Protein AF-A0A7S4HGX5-F1 (afdb_monomer_lite)

pLDDT: mean 81.77, std 10.46, range [54.16, 95.38]

Organism: NCBI:txid1487602

Radius of gyration: 21.41 Å; chains: 1; bounding box: 49×52×41 Å

Structure (mmCIF, N/CA/C/O backbone):
data_AF-A0A7S4HGX5-F1
#
_entry.id   AF-A0A7S4HGX5-F1
#
loop_
_atom_site.group_PDB
_atom_site.id
_atom_site.type_symbol
_atom_site.label_atom_id
_atom_site.label_alt_id
_atom_site.label_comp_id
_atom_site.label_asym_id
_atom_site.label_entity_id
_atom_site.label_seq_id
_atom_site.pdbx_PDB_ins_code
_atom_site.Cartn_x
_atom_site.Cartn_y
_atom_site.Cartn_z
_atom_site.occupancy
_atom_site.B_iso_or_equiv
_atom_site.auth_seq_id
_atom_site.auth_comp_id
_atom_site.auth_asym_id
_atom_site.auth_atom_id
_atom_site.pdbx_PDB_model_num
ATOM 1 N N . TRP A 1 1 ? -2.351 32.217 -24.144 1.00 71.69 1 TRP A N 1
ATOM 2 C CA . TRP A 1 1 ? -3.758 32.506 -24.493 1.00 71.69 1 TRP A CA 1
ATOM 3 C C . TRP A 1 1 ? -4.642 31.262 -24.358 1.00 71.69 1 TRP A C 1
ATOM 5 O O . TRP A 1 1 ? -5.530 31.276 -23.519 1.00 71.69 1 TRP A O 1
ATOM 15 N N . LEU A 1 2 ? -4.342 30.147 -25.043 1.00 84.50 2 LEU A N 1
ATOM 16 C CA . LEU A 1 2 ? -5.095 28.878 -24.926 1.00 84.50 2 LEU A CA 1
ATOM 17 C C . LEU A 1 2 ? -5.196 28.311 -23.496 1.00 84.50 2 LEU A C 1
ATOM 19 O O . LEU A 1 2 ? -6.278 27.906 -23.089 1.00 84.50 2 LEU A O 1
ATOM 23 N N . PHE A 1 3 ? -4.116 28.354 -22.706 1.00 87.69 3 PHE A N 1
ATOM 24 C CA . PHE A 1 3 ? -4.141 27.929 -21.295 1.00 87.69 3 PHE A CA 1
ATOM 25 C C . PHE A 1 3 ? -5.150 28.724 -20.456 1.00 87.69 3 PHE A C 1
ATOM 27 O O . PHE A 1 3 ? -5.857 28.163 -19.629 1.00 87.69 3 PHE A O 1
ATOM 34 N N . PHE A 1 4 ? -5.255 30.030 -20.705 1.00 86.88 4 PHE A N 1
ATOM 35 C CA . PHE A 1 4 ? -6.149 30.912 -19.959 1.00 86.88 4 PHE A CA 1
ATOM 36 C C . PHE A 1 4 ? -7.617 30.660 -20.328 1.00 86.88 4 PHE A C 1
ATOM 38 O O . PHE A 1 4 ? -8.473 30.604 -19.453 1.00 86.88 4 PHE A O 1
ATOM 45 N N . VAL A 1 5 ? -7.896 30.421 -21.614 1.00 87.94 5 VAL A N 1
ATOM 46 C CA . VAL A 1 5 ? -9.233 30.047 -22.103 1.00 87.94 5 VAL A CA 1
ATOM 47 C C . VAL A 1 5 ? -9.651 28.670 -21.576 1.00 87.94 5 VAL A C 1
ATOM 49 O O . VAL A 1 5 ? -10.779 28.512 -21.115 1.00 87.94 5 VAL A O 1
ATOM 52 N N . LEU A 1 6 ? -8.745 27.687 -21.566 1.00 84.88 6 LEU A N 1
ATOM 53 C CA . LEU A 1 6 ? -8.991 26.363 -20.978 1.00 84.88 6 LEU A CA 1
ATOM 54 C C . LEU A 1 6 ? -9.243 26.446 -19.472 1.00 84.88 6 LEU A C 1
ATOM 56 O O . LEU A 1 6 ? -10.209 25.876 -18.979 1.00 84.88 6 LEU A O 1
ATOM 60 N N . PHE A 1 7 ? -8.422 27.204 -18.748 1.00 86.00 7 PHE A N 1
ATOM 61 C CA . PHE A 1 7 ? -8.603 27.413 -17.316 1.00 86.00 7 PHE A CA 1
ATOM 62 C C . PHE A 1 7 ? -9.947 28.084 -17.006 1.00 86.00 7 PHE A C 1
ATOM 64 O O . PHE A 1 7 ? -10.654 27.656 -16.098 1.00 86.00 7 PHE A O 1
ATOM 71 N N . MET A 1 8 ? -10.334 29.100 -17.783 1.00 85.25 8 MET A N 1
ATOM 72 C CA . MET A 1 8 ? -11.572 29.852 -17.575 1.00 85.25 8 MET A CA 1
ATOM 73 C C . MET A 1 8 ? -12.819 29.034 -17.936 1.00 85.25 8 MET A C 1
ATOM 75 O O . MET A 1 8 ? -13.801 29.068 -17.199 1.00 85.25 8 MET A O 1
ATOM 79 N N . THR A 1 9 ? -12.778 28.256 -19.022 1.00 83.06 9 THR A N 1
ATOM 80 C CA . THR A 1 9 ? -13.879 27.358 -19.418 1.00 83.06 9 THR A CA 1
ATOM 81 C C . THR A 1 9 ? -14.023 26.180 -18.459 1.00 83.06 9 THR A C 1
ATOM 83 O O . THR A 1 9 ? -15.141 25.883 -18.044 1.00 83.06 9 THR A O 1
ATOM 86 N N . ALA A 1 10 ? -12.918 25.577 -18.010 1.00 80.81 10 ALA A N 1
ATOM 87 C CA . ALA A 1 10 ? -12.939 24.554 -16.969 1.00 80.81 10 ALA A CA 1
ATOM 88 C C . ALA A 1 10 ? -13.538 25.108 -15.666 1.00 80.81 10 ALA A C 1
ATOM 90 O O . ALA A 1 10 ? -14.494 24.540 -15.144 1.00 80.81 10 ALA A O 1
ATOM 91 N N . ASN A 1 11 ? -13.072 26.264 -15.179 1.00 81.31 11 ASN A N 1
ATOM 92 C CA . ASN A 1 11 ? -13.647 26.881 -13.979 1.00 81.31 11 ASN A CA 1
ATOM 93 C C . ASN A 1 11 ? -15.127 27.249 -14.158 1.00 81.31 11 ASN A C 1
ATOM 95 O O . ASN A 1 11 ? -15.914 27.080 -13.233 1.00 81.31 11 ASN A O 1
ATOM 99 N N . ALA A 1 12 ? -15.548 27.723 -15.332 1.00 79.62 12 ALA A N 1
ATOM 100 C CA . ALA A 1 12 ? -16.949 28.047 -15.603 1.00 79.62 12 ALA A CA 1
ATOM 101 C C . ALA A 1 12 ? -17.860 26.803 -15.622 1.00 79.62 12 ALA A C 1
ATOM 103 O O . ALA A 1 12 ? -18.991 26.869 -15.141 1.00 79.62 12 ALA A O 1
ATOM 104 N N . VAL A 1 13 ? -17.373 25.670 -16.138 1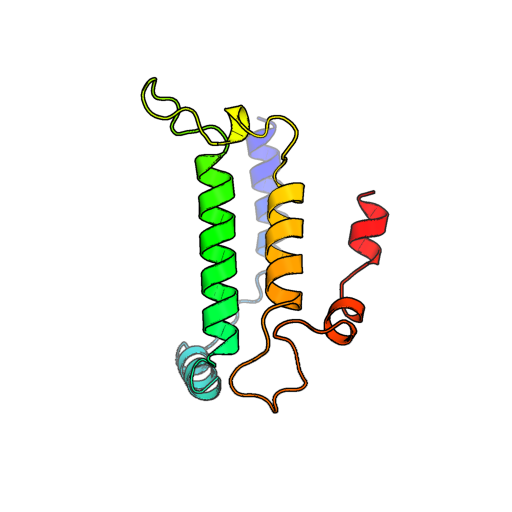.00 78.12 13 VAL A N 1
ATOM 105 C CA . VAL A 1 13 ? -18.114 24.396 -16.168 1.00 78.12 13 VAL A CA 1
ATOM 106 C C . VAL A 1 13 ? -18.151 23.748 -14.781 1.00 78.12 13 VAL A C 1
ATOM 108 O O . VAL A 1 13 ? -19.221 23.353 -14.323 1.00 78.12 13 VAL A O 1
ATOM 111 N N . PHE A 1 14 ? -17.021 23.706 -14.069 1.00 67.25 14 PHE A N 1
ATOM 112 C CA . PHE A 1 14 ? -16.937 23.106 -12.734 1.00 67.25 14 PHE A CA 1
ATOM 113 C C . PHE A 1 14 ? -17.532 23.992 -11.625 1.00 67.25 14 PHE A C 1
ATOM 115 O O . PHE A 1 14 ? -18.013 23.468 -10.622 1.00 67.25 14 PHE A O 1
ATOM 122 N N . SER A 1 15 ? -17.576 25.322 -11.786 1.00 60.88 15 SER A N 1
ATOM 123 C CA . SER A 1 15 ? -18.199 26.211 -10.788 1.00 60.88 15 SER A CA 1
ATOM 124 C C . SER A 1 15 ? -19.724 26.114 -10.756 1.00 60.88 15 SER A C 1
ATOM 126 O O . SER A 1 15 ? -20.297 26.253 -9.678 1.00 60.88 15 SER A O 1
ATOM 128 N N . LYS A 1 16 ? -20.380 25.816 -11.888 1.00 59.12 16 LYS A N 1
ATOM 129 C CA . LYS A 1 16 ? -21.846 25.674 -11.978 1.00 59.12 16 LYS A CA 1
ATOM 130 C C . LYS A 1 16 ? -22.400 24.410 -11.308 1.00 59.12 16 LYS A C 1
ATOM 132 O O . LYS A 1 16 ? -23.599 24.341 -11.070 1.00 59.12 16 LYS A O 1
ATOM 137 N N . GLY A 1 17 ? -21.545 23.434 -10.996 1.00 57.38 17 GLY A N 1
ATOM 138 C CA . GLY A 1 17 ? -21.911 22.175 -10.337 1.00 57.38 17 GLY A CA 1
ATOM 139 C C . GLY A 1 17 ? -21.583 22.113 -8.844 1.00 57.38 17 GLY A C 1
ATOM 140 O O . GLY A 1 17 ? -21.716 21.048 -8.243 1.00 57.38 17 GLY A O 1
ATOM 141 N N . ARG A 1 18 ? -21.132 23.214 -8.226 1.00 57.44 18 ARG A N 1
ATOM 142 C CA . ARG A 1 18 ? -20.909 23.249 -6.776 1.00 57.44 18 ARG A CA 1
ATOM 143 C C . ARG A 1 18 ? -22.252 23.394 -6.070 1.00 57.44 18 ARG A C 1
ATOM 145 O O . ARG A 1 18 ? -22.686 24.502 -5.782 1.00 57.44 18 ARG A O 1
ATOM 152 N N . ALA A 1 19 ? -22.903 22.266 -5.797 1.00 58.88 19 ALA A N 1
ATOM 153 C CA . ALA A 1 19 ? -23.844 22.207 -4.691 1.00 58.88 19 ALA A CA 1
ATOM 154 C C . ALA A 1 19 ? -23.067 22.646 -3.444 1.00 58.88 19 ALA A C 1
ATOM 156 O O . ALA A 1 19 ? -22.111 21.982 -3.037 1.00 58.88 19 ALA A O 1
ATOM 157 N N . GLU A 1 20 ? -23.409 23.814 -2.910 1.00 5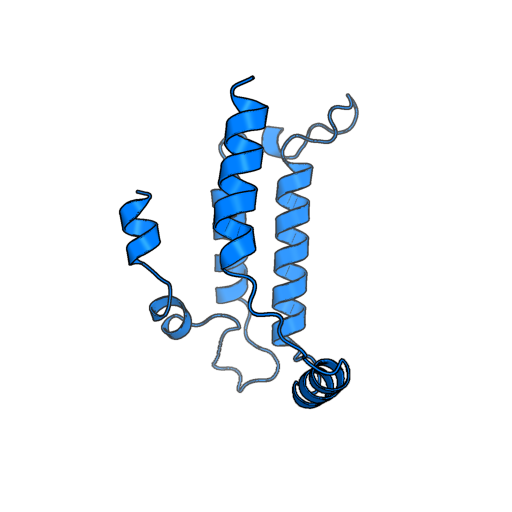9.38 20 GLU A N 1
ATOM 158 C CA . GLU A 1 20 ? -22.887 24.302 -1.643 1.00 59.38 20 GLU A CA 1
ATOM 159 C C . GLU A 1 20 ? -23.457 23.371 -0.570 1.00 59.38 20 GLU A C 1
ATOM 161 O O . GLU A 1 20 ? -24.571 23.533 -0.080 1.00 59.38 20 GLU A O 1
ATOM 166 N N . PHE A 1 21 ? -22.747 22.272 -0.323 1.00 61.47 21 PHE A N 1
ATOM 167 C CA . PHE A 1 21 ? -23.081 21.346 0.738 1.00 61.47 21 PHE A CA 1
ATOM 168 C C . PHE A 1 21 ? -22.805 22.073 2.054 1.00 61.47 21 PHE A C 1
ATOM 170 O O . PHE A 1 21 ? -21.675 22.062 2.543 1.00 61.47 21 PHE A O 1
ATOM 177 N N . ASP A 1 22 ? -23.836 22.715 2.607 1.00 69.56 22 ASP A N 1
ATOM 178 C CA . ASP A 1 22 ? -23.857 23.221 3.981 1.00 69.56 22 ASP A CA 1
ATOM 179 C C . ASP A 1 22 ? -23.890 22.021 4.939 1.00 69.56 22 ASP A C 1
ATOM 181 O O . ASP A 1 22 ? -24.911 21.633 5.509 1.00 69.56 22 ASP A O 1
ATOM 185 N N . LEU A 1 23 ? -22.765 21.308 4.983 1.00 72.94 23 LEU A N 1
ATOM 186 C CA . LEU A 1 23 ? -22.562 20.152 5.833 1.00 72.94 23 LEU A CA 1
ATOM 187 C C . LEU A 1 23 ? -21.939 20.648 7.133 1.00 72.94 23 LEU A C 1
ATOM 189 O O . LEU A 1 23 ? -20.763 21.032 7.133 1.00 72.94 23 LEU A O 1
ATOM 193 N N . PRO A 1 24 ? -22.673 20.610 8.258 1.00 79.69 24 PRO A N 1
ATOM 194 C CA . PRO A 1 24 ? -22.092 20.959 9.538 1.00 79.69 24 PRO A CA 1
ATOM 195 C C . PRO A 1 24 ? -20.889 20.054 9.811 1.00 79.69 24 PRO A C 1
ATOM 197 O O . PRO A 1 24 ? -20.964 18.829 9.670 1.00 79.69 24 PRO A O 1
ATOM 200 N N . ALA A 1 25 ? -19.772 20.658 10.228 1.00 81.19 25 ALA A N 1
ATOM 201 C CA . ALA A 1 25 ? -18.511 19.962 10.503 1.00 81.19 25 ALA A CA 1
ATOM 202 C C . ALA A 1 25 ? -18.675 18.786 11.492 1.00 81.19 25 ALA A C 1
ATOM 204 O O . ALA A 1 25 ? -17.889 17.834 11.502 1.00 81.19 25 ALA A O 1
ATOM 205 N N . ASP A 1 26 ? -19.731 18.825 12.302 1.00 86.12 26 ASP A N 1
ATOM 206 C CA . ASP A 1 26 ? -20.100 17.782 13.250 1.00 86.12 26 ASP A CA 1
ATOM 207 C C . ASP A 1 26 ? -20.505 16.461 12.587 1.00 86.12 26 ASP A C 1
ATOM 209 O O . ASP A 1 26 ? -20.282 15.405 13.182 1.00 86.12 26 ASP A O 1
ATOM 213 N N . ILE A 1 27 ? -21.003 16.473 11.344 1.00 87.25 27 ILE A N 1
ATOM 214 C CA . ILE A 1 27 ? -21.311 15.243 10.598 1.00 87.25 27 ILE A CA 1
ATOM 215 C C . ILE A 1 27 ? -20.037 14.428 10.365 1.00 87.25 27 ILE A C 1
ATOM 217 O O . ILE A 1 27 ? -20.051 13.212 10.560 1.00 87.25 27 ILE A O 1
ATOM 221 N N . PHE A 1 28 ? -18.911 15.066 10.029 1.00 84.88 28 PHE A N 1
ATOM 222 C CA . PHE A 1 28 ? -17.638 14.360 9.844 1.00 84.88 28 PHE A CA 1
ATOM 223 C C . PHE A 1 28 ? -17.152 13.729 11.146 1.00 84.88 28 PHE A C 1
ATOM 225 O O . PHE A 1 28 ? -16.732 12.574 11.150 1.00 84.88 28 PHE A O 1
ATOM 232 N N . LYS A 1 29 ? -17.277 14.443 12.273 1.00 86.38 29 LYS A N 1
ATOM 233 C CA . LYS A 1 29 ? -16.933 13.906 13.598 1.00 86.38 29 LYS A CA 1
ATOM 234 C C . LYS A 1 29 ? -17.830 12.731 13.984 1.00 86.38 29 LYS A C 1
ATOM 236 O O . LYS A 1 29 ? -17.334 11.748 14.531 1.00 86.38 29 LYS A O 1
ATOM 241 N N . GLN A 1 30 ? -19.132 12.814 13.705 1.00 87.81 30 GLN A N 1
ATOM 242 C CA . GLN A 1 30 ? -20.076 11.726 13.968 1.00 87.81 30 GLN A CA 1
ATOM 243 C C . GLN A 1 30 ? -19.776 10.498 13.105 1.00 87.81 30 GLN A C 1
ATOM 245 O O . GLN A 1 30 ? -19.691 9.394 13.635 1.00 87.81 30 GLN A O 1
ATOM 250 N N . ARG A 1 31 ? -19.542 10.681 11.799 1.00 86.00 31 ARG A N 1
ATOM 251 C CA . ARG A 1 31 ? -19.174 9.592 10.882 1.00 86.00 31 ARG A CA 1
ATOM 252 C C . ARG A 1 31 ? -17.832 8.969 11.257 1.00 86.00 31 ARG A C 1
ATOM 254 O O . ARG A 1 31 ? -17.752 7.753 11.334 1.00 86.00 31 ARG A O 1
ATOM 261 N N . TYR A 1 32 ? -16.822 9.776 11.583 1.00 84.38 32 TYR A N 1
ATOM 262 C CA . TYR A 1 32 ? -15.522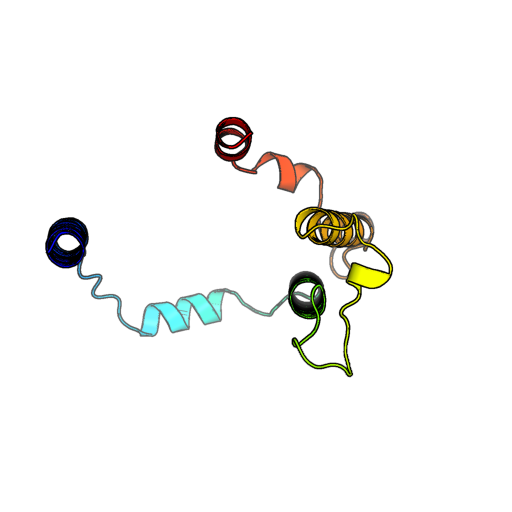 9.287 12.048 1.00 84.38 32 TYR A CA 1
ATOM 263 C C . TYR A 1 32 ? -15.644 8.455 13.331 1.00 84.38 32 TYR A C 1
ATOM 265 O O . TYR A 1 32 ? -15.065 7.380 13.426 1.00 84.38 32 TYR A O 1
ATOM 273 N N . LYS A 1 33 ? -16.457 8.896 14.302 1.00 87.00 33 LYS A N 1
ATOM 274 C CA . LYS A 1 33 ? -16.752 8.089 15.498 1.00 87.00 33 LYS A CA 1
ATOM 275 C C . LYS A 1 33 ? -17.508 6.799 15.161 1.00 87.00 33 LYS A C 1
ATOM 277 O O . LYS A 1 33 ? -17.261 5.781 15.799 1.00 87.00 33 LYS A O 1
ATOM 282 N N . ALA A 1 34 ? -18.402 6.833 14.173 1.00 88.50 34 ALA A N 1
ATOM 283 C CA . ALA A 1 34 ? -19.171 5.670 13.732 1.00 88.50 34 ALA A CA 1
ATOM 284 C C . ALA A 1 34 ? -18.327 4.612 12.996 1.00 88.50 34 ALA A C 1
ATOM 286 O O . ALA A 1 34 ? -18.719 3.449 12.991 1.00 88.50 34 ALA A O 1
ATOM 287 N N . LEU A 1 35 ? -17.175 4.979 12.415 1.00 84.00 35 LEU A N 1
ATOM 288 C CA . LEU A 1 35 ? -16.248 4.025 11.782 1.00 84.00 35 LEU A CA 1
ATOM 289 C C . LEU A 1 35 ? -15.651 3.020 12.785 1.00 84.00 35 LEU A C 1
ATOM 291 O O . LEU A 1 35 ? -15.261 1.924 12.391 1.00 84.00 35 LEU A O 1
ATOM 295 N N . GLY A 1 36 ? -15.605 3.361 14.076 1.00 84.62 36 GLY A N 1
ATOM 296 C CA . GLY A 1 36 ? -15.090 2.470 15.113 1.00 84.62 36 GLY A CA 1
ATOM 297 C C . GLY A 1 36 ? -13.561 2.363 15.122 1.00 84.62 36 GLY A C 1
ATOM 298 O O . GLY A 1 36 ? -12.847 3.286 14.734 1.00 84.62 36 GLY A O 1
ATOM 299 N N . LYS A 1 37 ? -13.043 1.252 15.657 1.00 84.88 37 LYS A N 1
ATOM 300 C CA . LYS A 1 37 ? -11.597 1.007 15.769 1.00 84.88 37 LYS A CA 1
ATOM 301 C C . LYS A 1 37 ? -11.040 0.505 14.437 1.00 84.88 37 LYS A C 1
ATOM 303 O O . LYS A 1 37 ? -11.680 -0.306 13.775 1.00 84.88 37 LYS A O 1
ATOM 308 N N . VAL A 1 38 ? -9.825 0.936 14.103 1.00 84.50 38 VAL A N 1
ATOM 309 C CA . VAL A 1 38 ? -9.082 0.407 12.951 1.00 84.50 38 VAL A CA 1
ATOM 310 C C . VAL A 1 38 ? -8.805 -1.080 13.184 1.00 84.50 38 VAL A C 1
ATOM 312 O O . VAL A 1 38 ? -8.329 -1.460 14.256 1.00 84.50 38 VAL A O 1
ATOM 315 N N . SER A 1 39 ? -9.137 -1.913 12.199 1.00 86.62 39 SER A N 1
ATOM 316 C CA . SER A 1 39 ? -8.879 -3.357 12.249 1.00 86.62 39 SER A CA 1
ATOM 317 C C . SER A 1 39 ? -7.415 -3.674 11.935 1.00 86.62 39 SER A C 1
ATOM 319 O O . SER A 1 39 ? -6.718 -2.881 11.297 1.00 86.62 39 SER A O 1
ATOM 321 N N . ILE A 1 40 ? -6.924 -4.835 12.379 1.00 85.31 40 ILE A N 1
ATOM 322 C CA . ILE A 1 40 ? -5.535 -5.238 12.112 1.00 85.31 40 ILE A CA 1
ATOM 323 C C . ILE A 1 40 ? -5.332 -5.440 10.606 1.00 85.31 40 ILE A C 1
ATOM 325 O O . ILE A 1 40 ? -4.303 -5.046 10.064 1.00 85.31 40 ILE A O 1
ATOM 329 N N . GLU A 1 41 ? -6.343 -5.959 9.913 1.00 86.81 41 GLU A N 1
ATOM 330 C CA . GLU A 1 41 ? -6.377 -6.113 8.461 1.00 86.81 41 GLU A CA 1
ATOM 331 C C . GLU A 1 41 ? -6.154 -4.769 7.751 1.00 86.81 41 GLU A C 1
ATOM 333 O O . GLU A 1 41 ? -5.295 -4.665 6.876 1.00 86.81 41 GLU A O 1
ATOM 338 N N . GLN A 1 42 ? -6.853 -3.710 8.179 1.00 88.25 42 GLN A N 1
ATOM 339 C CA . GLN A 1 42 ? -6.675 -2.361 7.627 1.00 88.25 42 GLN A CA 1
ATOM 340 C C . GLN A 1 42 ? -5.258 -1.825 7.846 1.00 88.25 42 GLN A C 1
ATOM 342 O O . GLN A 1 42 ? -4.714 -1.161 6.964 1.00 88.25 42 GLN A O 1
ATOM 347 N N . ILE A 1 43 ? -4.641 -2.122 8.993 1.00 90.44 43 ILE A N 1
ATOM 348 C CA . ILE A 1 43 ? -3.256 -1.722 9.268 1.00 90.44 43 ILE A CA 1
ATOM 349 C C . ILE A 1 43 ? -2.292 -2.457 8.331 1.00 90.44 43 ILE A C 1
ATOM 351 O O . ILE A 1 43 ? -1.390 -1.828 7.784 1.00 90.44 43 ILE A O 1
ATOM 355 N N . ILE A 1 44 ? -2.487 -3.757 8.098 1.00 90.44 44 ILE A N 1
ATOM 356 C CA . ILE A 1 44 ? -1.629 -4.536 7.192 1.00 90.44 44 ILE A CA 1
ATOM 357 C C . ILE A 1 44 ? -1.728 -4.001 5.759 1.00 90.44 44 ILE A C 1
ATOM 359 O O . ILE A 1 44 ? -0.700 -3.778 5.119 1.00 90.44 44 ILE A O 1
ATOM 363 N N . VAL A 1 45 ? -2.943 -3.724 5.274 1.00 91.25 45 VAL A N 1
ATOM 364 C CA . VAL A 1 45 ? -3.152 -3.117 3.948 1.00 91.25 45 VAL A CA 1
ATOM 365 C C . VAL A 1 45 ? -2.483 -1.744 3.865 1.00 91.25 45 VAL A C 1
ATOM 367 O O . VAL A 1 45 ? -1.797 -1.453 2.887 1.00 91.25 45 VAL A O 1
ATOM 370 N N . LEU A 1 46 ? -2.617 -0.913 4.902 1.00 92.44 46 LEU A N 1
ATOM 371 C CA . LEU A 1 46 ? -1.971 0.399 4.953 1.00 92.44 46 LEU A CA 1
ATOM 372 C C . LEU A 1 46 ? -0.443 0.281 4.864 1.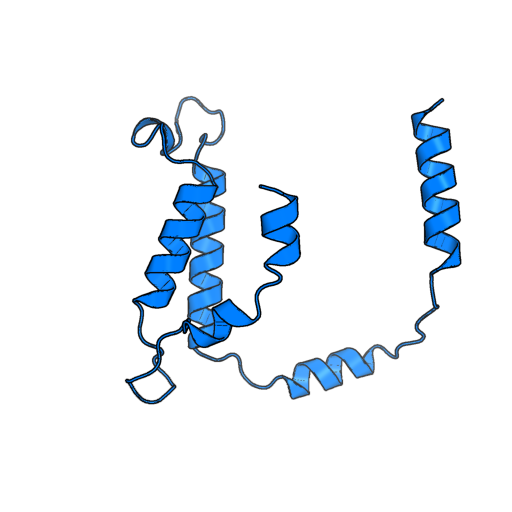00 92.44 46 LEU A C 1
ATOM 374 O O . LEU A 1 46 ? 0.187 1.003 4.092 1.00 92.44 46 LEU A O 1
ATOM 378 N N . VAL A 1 47 ? 0.154 -0.647 5.615 1.00 93.44 47 VAL A N 1
ATOM 379 C CA . VAL A 1 47 ? 1.598 -0.912 5.571 1.00 93.44 47 VAL A CA 1
ATOM 380 C C . VAL A 1 47 ? 2.022 -1.381 4.178 1.00 93.44 47 VAL A C 1
ATOM 382 O O . VAL A 1 47 ? 3.013 -0.879 3.651 1.00 93.44 47 VAL A O 1
ATOM 385 N N . ALA A 1 48 ? 1.261 -2.274 3.544 1.00 92.81 48 ALA A N 1
ATOM 386 C CA . ALA A 1 48 ? 1.542 -2.745 2.189 1.00 92.81 48 ALA A CA 1
ATOM 387 C C . ALA A 1 48 ? 1.516 -1.603 1.156 1.00 92.81 48 ALA A C 1
ATOM 389 O O . ALA A 1 48 ? 2.400 -1.522 0.302 1.00 92.81 48 ALA A O 1
ATOM 390 N N . VAL A 1 49 ? 0.564 -0.671 1.271 1.00 93.56 49 VAL A N 1
ATOM 391 C CA . VAL A 1 49 ? 0.501 0.527 0.416 1.00 93.56 49 VAL A CA 1
ATOM 392 C C . VAL A 1 49 ? 1.700 1.446 0.653 1.00 93.56 49 VAL A C 1
ATOM 394 O O . VAL A 1 49 ? 2.287 1.940 -0.307 1.00 93.56 49 VAL A O 1
ATOM 397 N N . ILE A 1 50 ? 2.113 1.653 1.906 1.00 95.38 50 ILE A N 1
ATOM 398 C CA . ILE A 1 50 ? 3.306 2.455 2.220 1.00 95.38 50 ILE A CA 1
ATOM 399 C C . ILE A 1 50 ? 4.557 1.815 1.608 1.00 95.38 50 ILE A C 1
ATOM 401 O O . ILE A 1 50 ? 5.343 2.511 0.969 1.00 95.38 50 ILE A O 1
ATOM 405 N N . ILE A 1 51 ? 4.721 0.496 1.743 1.00 93.25 51 ILE A N 1
ATOM 406 C CA . ILE A 1 51 ? 5.819 -0.250 1.116 1.00 93.25 51 ILE A CA 1
ATOM 407 C C . ILE A 1 51 ? 5.784 -0.062 -0.403 1.00 93.25 51 ILE A C 1
ATOM 409 O O . ILE A 1 51 ? 6.801 0.281 -0.997 1.00 93.25 51 ILE A O 1
ATOM 413 N N . MET A 1 52 ? 4.618 -0.212 -1.033 1.00 93.94 52 MET A N 1
ATOM 414 C CA . MET A 1 52 ? 4.453 -0.020 -2.476 1.00 93.94 52 MET A CA 1
ATOM 415 C C . MET A 1 52 ? 4.895 1.377 -2.930 1.00 93.94 52 MET A C 1
ATOM 417 O O . MET A 1 52 ? 5.644 1.504 -3.898 1.00 93.94 52 MET A O 1
ATOM 421 N N . ILE A 1 53 ? 4.477 2.420 -2.208 1.00 93.06 53 ILE A N 1
ATOM 422 C CA . ILE A 1 53 ? 4.875 3.806 -2.478 1.00 93.06 53 ILE A CA 1
ATOM 423 C C . ILE A 1 53 ? 6.395 3.943 -2.354 1.00 93.06 53 ILE A C 1
ATOM 425 O O . ILE A 1 53 ? 7.038 4.468 -3.261 1.00 93.06 53 ILE A O 1
ATOM 429 N N . LEU A 1 54 ? 6.992 3.430 -1.276 1.00 91.50 54 LEU A N 1
ATOM 430 C CA . LEU A 1 54 ? 8.443 3.464 -1.093 1.00 91.50 54 LEU A CA 1
ATOM 431 C C . LEU A 1 54 ? 9.178 2.762 -2.239 1.00 91.50 54 LEU A C 1
ATOM 433 O O . LEU A 1 54 ? 10.156 3.306 -2.750 1.00 91.50 54 LEU A O 1
ATOM 437 N N . LEU A 1 55 ? 8.693 1.604 -2.693 1.00 90.00 55 LEU A N 1
ATOM 438 C CA . LEU A 1 55 ? 9.258 0.8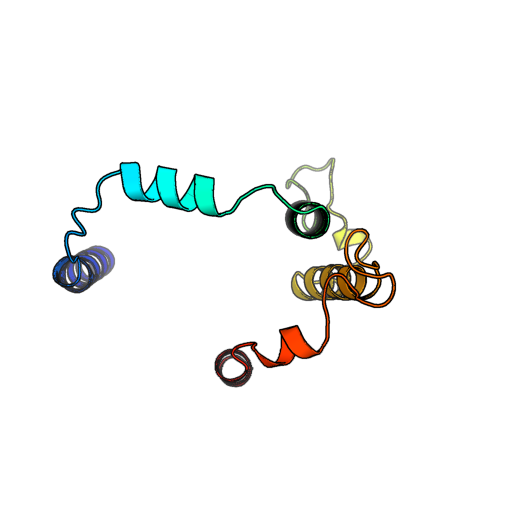95 -3.841 1.00 90.00 55 LEU A CA 1
ATOM 439 C C . LEU A 1 55 ? 9.162 1.746 -5.113 1.00 90.00 55 LEU A C 1
ATOM 441 O O . LEU A 1 55 ? 10.151 1.884 -5.824 1.00 90.00 55 LEU A O 1
ATOM 445 N N . TRP A 1 56 ? 8.029 2.390 -5.389 1.00 89.69 56 TRP A N 1
ATOM 446 C CA . TRP A 1 56 ? 7.911 3.274 -6.552 1.00 89.69 56 TRP A CA 1
ATOM 447 C C . TRP A 1 56 ? 8.869 4.465 -6.508 1.00 89.69 56 TRP A C 1
ATOM 449 O O . TRP A 1 56 ? 9.525 4.746 -7.511 1.00 89.69 56 TRP A O 1
ATOM 459 N N . PHE A 1 57 ? 8.987 5.140 -5.362 1.00 87.75 57 PHE A N 1
ATOM 460 C CA . PHE A 1 57 ? 9.878 6.295 -5.210 1.00 87.75 57 PHE A CA 1
ATOM 461 C C . PHE A 1 57 ? 11.357 5.905 -5.286 1.00 87.75 57 PHE A C 1
ATOM 463 O O . PHE A 1 57 ? 12.158 6.620 -5.881 1.00 87.75 57 PHE A O 1
ATOM 470 N N . THR A 1 58 ? 11.724 4.750 -4.732 1.00 87.44 58 THR A N 1
ATOM 471 C CA . THR A 1 58 ? 13.109 4.253 -4.747 1.00 87.44 58 THR A CA 1
ATOM 472 C C . THR A 1 58 ? 13.502 3.579 -6.064 1.00 87.44 58 THR A C 1
ATOM 474 O O . THR A 1 58 ? 14.658 3.189 -6.205 1.00 87.44 58 THR A O 1
ATOM 477 N N . ARG A 1 59 ? 12.593 3.472 -7.049 1.00 84.88 59 ARG A N 1
ATOM 478 C CA . ARG A 1 59 ? 12.845 2.802 -8.338 1.00 84.88 59 ARG A CA 1
ATOM 479 C C . ARG A 1 59 ? 13.987 3.436 -9.127 1.00 84.88 59 ARG A C 1
ATOM 481 O O . ARG A 1 59 ? 14.935 2.742 -9.479 1.00 84.88 59 ARG A O 1
ATOM 488 N N . LEU A 1 60 ? 13.892 4.733 -9.420 1.00 80.31 60 LEU A N 1
ATOM 489 C CA . LEU A 1 60 ? 14.895 5.480 -10.200 1.00 80.31 60 LEU A CA 1
ATOM 490 C C . LEU A 1 60 ? 16.017 6.057 -9.323 1.00 80.31 60 LEU A C 1
ATOM 492 O O . LEU A 1 60 ? 16.988 6.606 -9.834 1.00 80.31 60 LEU A O 1
ATOM 496 N N . GLY A 1 61 ? 15.893 5.922 -8.002 1.00 76.31 61 GLY A N 1
ATOM 497 C CA . GLY A 1 61 ? 16.778 6.573 -7.047 1.00 76.31 61 GLY A CA 1
ATOM 498 C C . GLY A 1 61 ? 16.515 8.075 -6.933 1.00 76.31 61 GLY A C 1
ATOM 499 O O . GLY A 1 61 ? 15.627 8.626 -7.581 1.00 76.31 61 GLY A O 1
ATOM 500 N N . PHE A 1 62 ? 17.283 8.759 -6.085 1.00 73.75 62 PHE A N 1
ATOM 501 C CA . PHE A 1 62 ? 17.077 10.186 -5.788 1.00 73.75 62 PHE A CA 1
ATOM 502 C C . PHE A 1 62 ? 17.847 11.129 -6.731 1.00 73.75 62 PHE A C 1
ATOM 504 O O . PHE A 1 62 ? 18.101 12.279 -6.384 1.00 73.75 62 PHE A O 1
ATOM 511 N N . GLY A 1 63 ? 18.242 10.660 -7.921 1.00 63.19 63 GLY A N 1
ATOM 512 C CA . GLY A 1 63 ? 18.997 11.460 -8.898 1.00 63.19 63 GLY A CA 1
ATOM 513 C C . GLY A 1 63 ? 20.405 11.867 -8.436 1.00 63.19 63 GLY A C 1
ATOM 514 O O . GLY A 1 63 ? 21.061 12.668 -9.097 1.00 63.19 63 GLY A O 1
ATOM 515 N N . THR A 1 64 ? 20.876 11.332 -7.307 1.00 63.53 64 THR A N 1
ATOM 516 C CA . THR A 1 64 ? 22.222 11.539 -6.770 1.00 63.53 64 THR A CA 1
ATOM 517 C C . THR A 1 64 ? 23.087 10.316 -7.061 1.00 63.53 64 THR A C 1
ATOM 519 O O . THR A 1 64 ? 22.616 9.183 -7.006 1.00 63.53 64 THR A O 1
ATOM 522 N N . THR A 1 65 ? 24.380 10.529 -7.310 1.00 61.91 65 THR A N 1
ATOM 523 C CA . THR A 1 65 ? 25.389 9.488 -7.613 1.00 61.91 65 THR A CA 1
ATOM 524 C C . THR A 1 65 ? 25.595 8.434 -6.513 1.00 61.91 65 THR A C 1
ATOM 526 O O . THR A 1 65 ? 26.404 7.529 -6.682 1.00 61.91 65 THR A O 1
ATOM 529 N N . TRP A 1 66 ? 24.887 8.545 -5.387 1.00 67.12 66 TRP A N 1
ATOM 530 C CA . TRP A 1 66 ? 25.033 7.697 -4.203 1.00 67.12 66 TRP A CA 1
ATOM 531 C C . TRP A 1 66 ? 23.903 6.677 -4.050 1.00 67.12 66 TRP A C 1
ATOM 533 O O . TRP A 1 66 ? 24.072 5.691 -3.338 1.00 67.12 66 TRP A O 1
ATOM 543 N N . PHE A 1 67 ? 22.750 6.907 -4.686 1.00 73.25 67 PHE A N 1
ATOM 544 C CA . PHE A 1 67 ? 21.614 5.993 -4.634 1.00 73.25 67 PHE A CA 1
ATOM 545 C C . PHE A 1 67 ? 21.011 5.854 -6.027 1.00 73.25 67 PHE A C 1
ATOM 547 O O . PHE A 1 67 ? 20.017 6.503 -6.365 1.00 73.25 67 PHE A O 1
ATOM 554 N N . SER A 1 68 ? 21.633 4.991 -6.824 1.00 70.50 68 SER A N 1
ATOM 555 C CA . SER A 1 68 ? 20.958 4.378 -7.954 1.00 70.50 68 SER A CA 1
ATOM 556 C C . SER A 1 68 ? 19.853 3.483 -7.410 1.00 70.50 68 SER A C 1
ATOM 558 O O . SER A 1 68 ? 20.097 2.618 -6.570 1.00 70.50 68 SER A O 1
ATOM 560 N N . GLY A 1 69 ? 18.613 3.750 -7.806 1.00 83.38 69 GLY A N 1
ATOM 561 C CA . GLY A 1 69 ? 17.468 2.997 -7.313 1.00 83.38 69 GLY A CA 1
ATOM 562 C C . GLY A 1 69 ? 17.541 1.508 -7.653 1.00 83.38 69 GLY A C 1
ATOM 563 O O . GLY A 1 69 ? 18.362 1.062 -8.453 1.00 83.38 69 GLY A O 1
ATOM 564 N N . TRP A 1 70 ? 16.627 0.718 -7.092 1.00 85.69 70 TRP A N 1
ATOM 565 C CA . TRP A 1 70 ? 16.634 -0.738 -7.292 1.00 85.69 70 TRP A CA 1
ATOM 566 C C . TRP A 1 70 ? 16.361 -1.177 -8.743 1.00 85.69 70 TRP A C 1
ATOM 568 O O . TRP A 1 70 ? 16.526 -2.357 -9.057 1.00 85.69 70 TRP A O 1
ATOM 578 N N . SER A 1 71 ? 15.978 -0.257 -9.639 1.00 84.81 71 SER A N 1
ATOM 579 C CA . SER A 1 71 ? 15.808 -0.549 -11.070 1.00 84.81 71 SER A CA 1
ATOM 580 C C . SER A 1 71 ? 17.087 -1.023 -11.765 1.00 84.81 71 SER A C 1
ATOM 582 O O . SER A 1 71 ? 16.983 -1.705 -12.776 1.00 84.81 71 SER A O 1
ATOM 584 N N . GLU A 1 72 ? 18.278 -0.758 -11.220 1.00 82.19 72 GLU A N 1
ATOM 585 C CA . GLU A 1 72 ? 19.521 -1.329 -11.763 1.00 82.19 72 GLU A CA 1
ATOM 586 C C . GLU A 1 72 ? 19.580 -2.857 -11.628 1.00 82.19 72 GLU A C 1
ATOM 588 O O . GLU A 1 72 ? 20.113 -3.539 -12.501 1.00 82.19 72 GLU A O 1
ATOM 593 N N . TYR A 1 73 ? 19.005 -3.409 -10.555 1.00 84.06 73 TYR A N 1
ATOM 594 C CA . TYR A 1 73 ? 18.969 -4.855 -10.319 1.00 84.06 73 TYR A CA 1
ATOM 595 C C . TYR A 1 73 ? 17.806 -5.541 -11.041 1.00 84.06 73 TYR A C 1
ATOM 597 O O . TYR A 1 73 ? 17.892 -6.719 -11.383 1.00 84.06 73 TYR A O 1
ATOM 605 N N . LEU A 1 74 ? 16.709 -4.813 -11.253 1.00 84.88 74 LEU A N 1
ATOM 606 C CA . LEU A 1 74 ? 15.489 -5.299 -11.897 1.00 84.88 74 LEU A CA 1
ATOM 607 C C . LEU A 1 74 ? 15.049 -4.296 -12.980 1.00 84.88 74 LEU A C 1
ATOM 609 O O . LEU A 1 74 ? 14.066 -3.575 -12.780 1.00 84.88 74 LEU A O 1
ATOM 613 N N . PRO A 1 75 ? 15.757 -4.234 -14.123 1.00 80.19 75 PRO A N 1
ATOM 614 C CA . PRO A 1 75 ? 15.509 -3.225 -15.156 1.00 80.19 75 PRO A CA 1
ATOM 615 C C . PRO A 1 75 ? 14.123 -3.352 -15.800 1.00 80.19 75 PRO A C 1
ATOM 617 O O . PRO A 1 75 ? 13.484 -2.341 -16.093 1.00 80.19 75 PRO A O 1
ATOM 620 N N . ASP A 1 76 ? 13.610 -4.578 -15.934 1.00 85.31 76 ASP A N 1
ATOM 621 C CA . ASP A 1 76 ? 12.292 -4.849 -16.523 1.00 85.31 76 ASP A CA 1
ATOM 622 C C . ASP A 1 76 ? 11.127 -4.637 -15.541 1.00 85.31 76 ASP A C 1
ATOM 624 O O . ASP A 1 76 ? 9.955 -4.641 -15.929 1.00 85.31 76 ASP A O 1
ATOM 628 N N . ALA A 1 77 ? 11.418 -4.446 -14.249 1.00 86.50 77 ALA A N 1
ATOM 629 C CA . ALA A 1 77 ? 10.383 -4.234 -13.250 1.00 86.50 77 ALA A CA 1
ATOM 630 C C . ALA A 1 77 ? 9.829 -2.804 -13.344 1.00 86.50 77 ALA A C 1
ATOM 632 O O . ALA A 1 77 ? 10.482 -1.795 -13.046 1.00 86.50 77 ALA A O 1
ATOM 633 N N . ASN A 1 78 ? 8.567 -2.732 -13.758 1.00 87.38 78 ASN A N 1
ATOM 634 C CA . ASN A 1 78 ? 7.807 -1.498 -13.891 1.00 87.38 78 ASN A CA 1
ATOM 635 C C . ASN A 1 78 ? 6.939 -1.238 -12.654 1.00 87.38 78 ASN A C 1
ATOM 637 O O . ASN A 1 78 ? 6.820 -2.070 -11.753 1.00 87.38 78 ASN A O 1
ATOM 641 N N . TYR A 1 79 ? 6.277 -0.079 -12.626 1.00 88.00 79 TYR A N 1
ATOM 642 C CA . TYR A 1 79 ? 5.336 0.273 -11.557 1.00 88.00 79 TYR A CA 1
ATOM 643 C C . TYR A 1 79 ? 4.229 -0.783 -11.384 1.00 88.00 79 TYR A C 1
ATOM 645 O O . TYR A 1 79 ? 3.860 -1.101 -10.254 1.00 88.00 79 TYR A O 1
ATOM 653 N N . GLY A 1 80 ? 3.770 -1.378 -12.495 1.00 89.94 80 GLY A N 1
ATOM 654 C CA . GLY A 1 80 ? 2.795 -2.472 -12.497 1.00 89.94 80 GLY A CA 1
ATOM 655 C C . GLY A 1 80 ? 3.323 -3.764 -11.870 1.00 89.94 80 GLY A C 1
ATOM 656 O O . GLY A 1 80 ? 2.600 -4.407 -11.119 1.00 89.94 80 GLY A O 1
ATOM 657 N N . THR A 1 81 ? 4.596 -4.109 -12.086 1.00 91.25 81 THR A N 1
ATOM 658 C CA . THR A 1 81 ? 5.231 -5.285 -11.465 1.00 91.25 81 THR A CA 1
ATOM 659 C C . THR A 1 81 ? 5.236 -5.166 -9.942 1.00 91.25 81 THR A C 1
ATOM 661 O O . THR A 1 81 ? 4.890 -6.119 -9.249 1.00 91.25 81 THR A O 1
ATOM 664 N N . VAL A 1 82 ? 5.563 -3.977 -9.421 1.00 91.94 82 VAL A N 1
ATOM 665 C CA . VAL A 1 82 ? 5.528 -3.689 -7.978 1.00 91.94 82 VAL A CA 1
ATOM 666 C C . VAL A 1 82 ? 4.103 -3.808 -7.430 1.00 91.94 82 VAL A C 1
ATOM 668 O O . VAL A 1 82 ? 3.906 -4.423 -6.386 1.00 91.94 82 VAL A O 1
ATOM 671 N N . ALA A 1 83 ? 3.110 -3.267 -8.143 1.00 91.62 83 ALA A N 1
ATOM 672 C CA . ALA A 1 83 ? 1.710 -3.353 -7.732 1.00 91.62 83 ALA A CA 1
ATOM 673 C C . ALA A 1 83 ? 1.227 -4.811 -7.664 1.00 91.62 83 ALA A C 1
ATOM 675 O O . ALA A 1 83 ? 0.700 -5.230 -6.638 1.00 91.62 83 ALA A O 1
ATOM 676 N N . ILE A 1 84 ? 1.487 -5.605 -8.710 1.00 91.94 84 ILE A N 1
ATOM 677 C CA . ILE A 1 84 ? 1.125 -7.029 -8.755 1.00 91.94 84 ILE A CA 1
ATOM 678 C C . ILE A 1 84 ? 1.802 -7.792 -7.612 1.00 91.94 84 ILE A C 1
ATOM 680 O O . ILE A 1 84 ? 1.145 -8.565 -6.921 1.00 91.94 84 ILE A O 1
ATOM 684 N N . PHE A 1 85 ? 3.093 -7.552 -7.369 1.00 92.31 85 PHE A N 1
ATOM 685 C CA . PHE A 1 85 ? 3.833 -8.201 -6.286 1.00 92.31 85 PHE A CA 1
ATOM 686 C C . PHE A 1 85 ? 3.218 -7.923 -4.905 1.00 92.31 85 PHE A C 1
ATOM 688 O O . PHE A 1 85 ? 3.008 -8.847 -4.113 1.00 92.31 85 PHE A O 1
ATOM 695 N N . VAL A 1 86 ? 2.880 -6.662 -4.622 1.00 92.50 86 VAL A N 1
ATOM 696 C CA . VAL A 1 86 ? 2.250 -6.269 -3.354 1.00 92.50 86 VAL A CA 1
ATOM 697 C C . VAL A 1 86 ? 0.839 -6.853 -3.234 1.00 92.50 86 VAL A C 1
ATOM 699 O O . VAL A 1 86 ? 0.494 -7.385 -2.180 1.00 92.50 86 VAL A O 1
ATOM 702 N N . SER A 1 87 ? 0.044 -6.829 -4.308 1.00 90.25 87 SER A N 1
ATOM 703 C CA . SER A 1 87 ? -1.292 -7.434 -4.330 1.00 90.25 87 SER A CA 1
ATOM 704 C C . SER A 1 87 ? -1.237 -8.934 -4.047 1.00 90.25 87 SER A C 1
ATOM 706 O O . SER A 1 87 ? -1.924 -9.402 -3.146 1.00 90.25 87 SER A O 1
ATOM 708 N N . VAL A 1 88 ? -0.378 -9.684 -4.743 1.00 90.81 88 VAL A N 1
ATOM 709 C CA . VAL A 1 88 ? -0.209 -11.132 -4.521 1.00 90.81 88 VAL A CA 1
ATOM 710 C C . VAL A 1 88 ? 0.226 -11.421 -3.084 1.00 90.81 88 VAL A C 1
ATOM 712 O O . VAL A 1 88 ? -0.279 -12.352 -2.463 1.00 90.81 88 VAL A O 1
ATOM 715 N N . THR A 1 89 ? 1.105 -10.594 -2.517 1.00 89.94 89 THR A N 1
ATOM 716 C CA . THR A 1 89 ? 1.522 -10.726 -1.115 1.00 89.94 89 THR A CA 1
ATOM 717 C C . THR A 1 89 ? 0.333 -10.592 -0.158 1.00 89.94 89 THR A C 1
ATOM 719 O O . THR A 1 89 ? 0.194 -11.400 0.758 1.00 89.94 89 THR A O 1
ATOM 722 N N . LEU A 1 90 ? -0.567 -9.630 -0.389 1.00 87.88 90 LEU A N 1
ATOM 723 C CA . LEU A 1 90 ? -1.776 -9.460 0.425 1.00 87.88 90 LEU A CA 1
ATOM 724 C C . LEU A 1 90 ? -2.779 -10.618 0.282 1.00 87.88 90 LEU A C 1
ATOM 726 O O . LEU A 1 90 ? -3.472 -10.915 1.247 1.00 87.88 90 LEU A O 1
ATOM 730 N N . PHE A 1 91 ? -2.830 -11.292 -0.873 1.00 87.62 91 PHE A N 1
ATOM 731 C CA . PHE A 1 91 ? -3.630 -12.513 -1.061 1.00 87.62 91 PHE A CA 1
ATOM 732 C C . PHE A 1 91 ? -3.083 -13.716 -0.284 1.00 87.62 91 PHE A C 1
ATOM 734 O O . PHE A 1 91 ? -3.846 -14.611 0.076 1.00 87.62 91 PHE A O 1
ATOM 741 N N . ILE A 1 92 ? -1.772 -13.760 -0.032 1.00 85.81 92 ILE A N 1
ATOM 742 C CA . ILE A 1 92 ? -1.120 -14.867 0.682 1.00 85.81 92 ILE A CA 1
ATOM 743 C C . ILE A 1 92 ? -1.203 -14.681 2.203 1.00 85.81 92 ILE A C 1
ATOM 745 O O . ILE A 1 92 ? -1.286 -15.666 2.936 1.00 85.81 92 ILE A O 1
ATOM 749 N N . ILE A 1 93 ? -1.158 -13.439 2.694 1.00 83.88 93 ILE A N 1
ATOM 750 C CA . ILE A 1 93 ? -1.162 -13.156 4.133 1.00 83.88 93 ILE A CA 1
ATOM 751 C C . ILE A 1 93 ? -2.563 -13.436 4.718 1.00 83.88 93 ILE A C 1
ATOM 753 O O . ILE A 1 93 ? -3.526 -12.770 4.335 1.00 83.88 93 ILE A O 1
ATOM 757 N N . PRO A 1 94 ? -2.698 -14.373 5.678 1.00 77.62 94 PRO A N 1
ATOM 758 C CA . PRO A 1 94 ? -3.983 -14.665 6.307 1.00 77.62 94 PRO A CA 1
ATOM 759 C C . PRO A 1 94 ? -4.440 -13.504 7.198 1.00 77.62 94 PRO A C 1
ATOM 761 O O . PRO A 1 94 ? -3.624 -12.872 7.876 1.00 77.62 94 PRO A O 1
ATOM 764 N N . ALA A 1 95 ? -5.749 -13.243 7.240 1.00 75.88 95 ALA A N 1
ATOM 765 C CA . ALA A 1 95 ? -6.310 -12.210 8.102 1.00 75.88 95 ALA A CA 1
ATOM 766 C C . ALA A 1 95 ? -6.245 -12.656 9.581 1.00 75.88 95 ALA A C 1
ATOM 768 O O . ALA A 1 95 ? -6.771 -13.716 9.924 1.00 75.88 95 ALA A O 1
ATOM 769 N N . PRO A 1 96 ? -5.607 -11.881 10.477 1.00 66.75 96 PRO A N 1
ATOM 770 C CA . PRO A 1 96 ? -5.379 -12.311 11.854 1.00 66.75 96 PRO A CA 1
A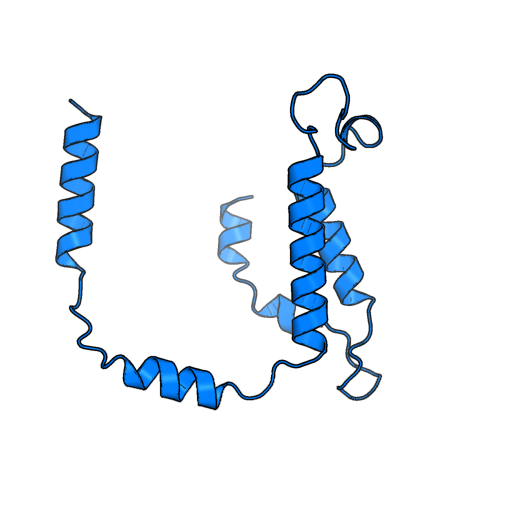TOM 771 C C . PRO A 1 96 ? -6.613 -12.228 12.769 1.00 66.75 96 PRO A C 1
ATOM 773 O O . PRO A 1 96 ? -6.608 -12.885 13.809 1.00 66.75 96 PRO A O 1
ATOM 776 N N . CYS A 1 97 ? -7.647 -11.432 12.451 1.00 60.62 97 CYS A N 1
ATOM 777 C CA . CYS A 1 97 ? -8.810 -11.246 13.334 1.00 60.62 97 CYS A CA 1
ATOM 778 C C . CYS A 1 97 ? -10.096 -11.928 12.856 1.00 60.62 97 CYS A C 1
ATOM 780 O O . CYS A 1 97 ? -10.998 -12.150 13.667 1.00 60.62 97 CYS A O 1
ATOM 782 N N . THR A 1 98 ? -10.204 -12.287 11.578 1.00 56.78 98 THR A N 1
ATOM 783 C CA . THR A 1 98 ? -11.301 -13.137 11.098 1.00 56.78 98 THR A CA 1
ATOM 784 C C . THR A 1 98 ? -10.886 -14.602 11.211 1.00 56.78 98 THR A C 1
ATOM 786 O O . THR A 1 98 ? -9.699 -14.908 11.175 1.00 56.78 98 THR A O 1
ATOM 789 N N . ASN A 1 99 ? -11.839 -15.517 11.439 1.00 55.09 99 ASN A N 1
ATOM 790 C CA . ASN A 1 99 ? -11.575 -16.962 11.481 1.00 55.09 99 ASN A CA 1
ATOM 791 C C . ASN A 1 99 ? -10.517 -17.344 10.432 1.00 55.09 99 ASN A C 1
ATOM 793 O O . ASN A 1 99 ? -10.687 -16.952 9.281 1.00 55.09 99 ASN A O 1
ATOM 797 N N . TYR A 1 100 ? -9.490 -18.110 10.835 1.00 54.16 100 TYR A N 1
ATOM 798 C CA . TYR A 1 100 ? -8.243 -18.490 10.128 1.00 54.16 100 TYR A CA 1
ATOM 799 C C . TYR A 1 100 ? -8.352 -19.008 8.670 1.00 54.16 100 TYR A C 1
ATOM 801 O O . TYR A 1 100 ? -7.387 -19.531 8.120 1.00 54.16 100 TYR A O 1
ATOM 809 N N . LYS A 1 101 ? -9.526 -18.932 8.046 1.00 59.75 101 LYS A N 1
ATOM 810 C CA . LYS A 1 101 ? -9.839 -19.362 6.687 1.00 59.75 101 LYS A CA 1
ATOM 811 C C . LYS A 1 101 ? -9.956 -18.218 5.674 1.00 59.75 101 LYS A C 1
ATOM 813 O O . LYS A 1 101 ? -10.073 -18.536 4.497 1.00 59.75 101 LYS A O 1
ATOM 818 N N . LYS A 1 102 ? -9.958 -16.945 6.093 1.00 68.06 102 LYS A N 1
ATOM 819 C CA . LYS A 1 102 ? -10.107 -15.803 5.175 1.00 68.06 102 LYS A CA 1
ATOM 820 C C . LYS A 1 102 ? -8.783 -15.052 5.006 1.00 68.06 102 LYS A C 1
ATOM 822 O O . LYS A 1 102 ? -8.113 -14.750 5.996 1.00 68.06 102 LYS A O 1
ATOM 827 N N . SER A 1 103 ? -8.381 -14.805 3.761 1.00 76.94 103 SER A N 1
ATOM 828 C CA . SER A 1 103 ? -7.226 -13.954 3.464 1.00 76.94 103 SER A CA 1
ATOM 829 C C . SER A 1 103 ? -7.592 -12.478 3.662 1.00 76.94 103 SER A C 1
ATOM 831 O O . SER A 1 103 ? -8.765 -12.143 3.835 1.00 76.94 103 SER A O 1
ATOM 833 N N . ILE A 1 104 ? -6.600 -11.584 3.680 1.00 81.50 104 ILE A N 1
ATOM 834 C CA . ILE A 1 104 ? -6.848 -10.133 3.747 1.00 81.50 104 ILE A CA 1
ATOM 835 C C . ILE A 1 104 ? -7.587 -9.647 2.495 1.00 81.50 104 ILE A C 1
ATOM 837 O O . ILE A 1 104 ? -8.418 -8.744 2.582 1.00 81.50 104 ILE A O 1
ATOM 841 N N . LEU A 1 105 ? -7.276 -10.247 1.347 1.00 82.31 105 LEU A N 1
ATOM 842 C CA . LEU A 1 105 ? -7.942 -10.028 0.070 1.00 82.31 105 LEU A CA 1
ATOM 843 C C . LEU A 1 105 ? -8.492 -11.363 -0.426 1.00 82.31 105 LEU A C 1
ATOM 845 O O . LEU A 1 105 ? -7.728 -12.318 -0.565 1.00 82.31 105 LEU A O 1
ATOM 849 N N . ASP A 1 106 ? -9.790 -11.417 -0.722 1.00 83.94 106 ASP A N 1
ATOM 850 C CA . ASP A 1 106 ? -10.429 -12.591 -1.313 1.00 83.94 106 ASP A CA 1
ATOM 851 C C . ASP A 1 106 ? -10.835 -12.348 -2.769 1.00 83.94 106 ASP A C 1
ATOM 853 O O . ASP A 1 106 ? -11.024 -11.222 -3.229 1.00 83.94 106 ASP A O 1
ATOM 857 N N . TRP A 1 107 ? -10.990 -13.442 -3.516 1.00 81.69 107 TRP A N 1
ATOM 858 C CA . TRP A 1 107 ? -11.408 -13.402 -4.919 1.00 81.69 107 TRP A CA 1
ATOM 859 C C . TRP A 1 107 ? -12.779 -12.755 -5.114 1.00 81.69 107 TRP A C 1
ATOM 861 O O . TRP A 1 107 ? -12.986 -12.068 -6.112 1.00 81.69 107 TRP A O 1
ATOM 871 N N . ASP A 1 108 ? -13.683 -12.920 -4.148 1.00 83.50 108 ASP A N 1
ATOM 872 C CA . ASP A 1 108 ? -15.013 -12.308 -4.180 1.00 83.50 108 ASP A CA 1
ATOM 873 C C . ASP A 1 108 ? -14.935 -10.770 -4.181 1.00 83.50 108 ASP A C 1
ATOM 875 O O . ASP A 1 108 ? -15.747 -10.110 -4.831 1.00 83.50 108 ASP A O 1
ATOM 879 N N . ASP A 1 109 ? -13.916 -10.190 -3.535 1.00 81.62 109 ASP A N 1
ATOM 880 C CA . ASP A 1 109 ? -13.703 -8.739 -3.503 1.00 81.62 109 ASP A CA 1
ATOM 881 C C . ASP A 1 109 ? -13.224 -8.202 -4.867 1.00 81.62 109 ASP A C 1
ATOM 883 O O . ASP A 1 109 ? -13.479 -7.046 -5.214 1.00 81.62 109 ASP A O 1
ATOM 887 N N . LEU A 1 110 ? -12.572 -9.042 -5.683 1.00 81.38 110 LEU A N 1
ATOM 888 C CA . LEU A 1 110 ? -12.091 -8.662 -7.016 1.00 81.38 110 LEU A CA 1
ATOM 889 C C . LEU A 1 110 ? -13.201 -8.595 -8.069 1.00 81.38 110 LEU A C 1
ATOM 891 O O . LEU A 1 110 ? -13.071 -7.879 -9.061 1.00 81.38 110 LEU A O 1
ATOM 895 N N . VAL A 1 111 ? -14.308 -9.310 -7.869 1.00 83.25 111 VAL A N 1
ATOM 896 C CA . VAL A 1 111 ? -15.437 -9.310 -8.815 1.00 83.25 111 VAL A CA 1
ATOM 897 C C . VAL A 1 111 ? -16.123 -7.939 -8.861 1.00 83.25 111 VAL A C 1
ATOM 899 O O . VAL A 1 111 ? -16.675 -7.559 -9.889 1.00 83.25 111 VAL A O 1
ATOM 902 N N . ILE A 1 112 ? -16.027 -7.162 -7.778 1.00 85.94 112 ILE A N 1
ATOM 903 C CA . ILE A 1 112 ? -16.626 -5.824 -7.649 1.00 85.94 112 ILE A CA 1
ATOM 904 C C . ILE A 1 112 ? -15.813 -4.755 -8.410 1.00 85.94 112 ILE A C 1
ATOM 906 O O . ILE A 1 112 ? -16.281 -3.628 -8.582 1.00 85.94 112 ILE A O 1
ATOM 910 N N . PHE A 1 113 ? -14.605 -5.075 -8.895 1.00 85.50 113 PHE A N 1
ATOM 911 C CA . PHE A 1 113 ? -13.797 -4.106 -9.636 1.00 85.50 113 PHE A CA 1
ATOM 912 C C . PHE A 1 113 ? -14.507 -3.615 -10.910 1.00 85.50 113 PHE A C 1
ATOM 914 O O . PHE A 1 113 ? -15.164 -4.396 -11.598 1.00 85.50 113 PHE A O 1
ATOM 921 N N . PRO A 1 114 ? -14.350 -2.329 -11.275 1.00 89.44 114 PRO A N 1
ATOM 922 C CA . PRO A 1 114 ? -14.926 -1.771 -12.493 1.00 89.44 114 PRO A CA 1
ATOM 923 C C . PRO A 1 114 ? -14.126 -2.221 -13.727 1.00 89.44 114 PRO A C 1
ATOM 925 O O . PRO A 1 114 ? -13.367 -1.447 -14.315 1.00 89.44 114 PRO A O 1
ATOM 928 N N . TRP A 1 115 ? -14.286 -3.488 -14.112 1.00 90.50 115 TRP A N 1
ATOM 929 C CA . TRP A 1 115 ? -13.593 -4.112 -15.244 1.00 90.50 115 TRP A CA 1
ATOM 930 C C . TRP A 1 115 ? -13.819 -3.368 -16.560 1.00 90.50 115 TRP A C 1
ATOM 932 O O . TRP A 1 115 ? -12.908 -3.313 -17.382 1.00 90.50 115 TRP A O 1
ATOM 942 N N . ASP A 1 116 ? -14.972 -2.714 -16.717 1.00 91.75 116 ASP A N 1
ATOM 943 C CA . ASP A 1 116 ? -15.288 -1.880 -17.878 1.00 91.75 116 ASP A CA 1
ATOM 944 C C . ASP A 1 116 ? -14.220 -0.803 -18.122 1.00 91.75 116 ASP A C 1
ATOM 946 O O . ASP A 1 116 ? -13.806 -0.583 -19.253 1.00 91.75 116 ASP A O 1
ATOM 950 N N . ILE A 1 117 ? -13.706 -0.166 -17.063 1.00 91.06 117 ILE A N 1
ATOM 951 C CA . ILE A 1 117 ? -12.682 0.885 -17.180 1.00 91.06 117 ILE A CA 1
ATOM 952 C C . ILE A 1 117 ? -11.344 0.288 -17.627 1.00 91.06 117 ILE A C 1
ATOM 954 O O . ILE A 1 117 ? -10.642 0.880 -18.443 1.00 91.06 117 ILE A O 1
ATOM 958 N N . ILE A 1 118 ? -10.989 -0.887 -17.105 1.00 88.25 118 ILE A N 1
ATOM 959 C CA . ILE A 1 118 ? -9.731 -1.569 -17.432 1.00 88.25 118 ILE A CA 1
ATOM 960 C C . ILE A 1 118 ? -9.757 -2.059 -18.884 1.00 88.25 118 ILE A C 1
ATOM 962 O O . ILE A 1 118 ? -8.782 -1.872 -19.603 1.00 88.25 118 ILE A O 1
ATOM 966 N N . LEU A 1 119 ? -10.882 -2.625 -19.329 1.00 89.94 119 LEU A N 1
ATOM 967 C CA . LEU A 1 119 ? -11.081 -3.075 -20.709 1.00 89.94 119 LEU A CA 1
ATOM 968 C C . LEU A 1 119 ? -11.101 -1.917 -21.714 1.00 89.94 119 LEU A C 1
ATOM 970 O O . LEU A 1 119 ? -10.723 -2.112 -22.861 1.00 89.94 119 LEU A O 1
ATOM 974 N N . LEU A 1 120 ? -11.527 -0.723 -21.290 1.00 94.75 120 LEU A N 1
ATOM 975 C CA . LEU A 1 120 ? -11.472 0.492 -22.109 1.00 94.75 120 LEU A CA 1
ATOM 976 C C . LEU A 1 120 ? -10.064 1.100 -22.205 1.00 94.75 120 LEU A C 1
ATOM 978 O O . LEU A 1 120 ? -9.791 1.833 -23.152 1.00 94.75 120 LEU A O 1
ATOM 982 N N . LEU A 1 121 ? -9.207 0.865 -21.206 1.00 89.06 121 LEU A N 1
ATOM 983 C CA . LEU A 1 121 ? -7.826 1.364 -21.164 1.00 89.06 121 LEU A CA 1
ATOM 984 C C . LEU A 1 121 ? -6.819 0.425 -21.845 1.00 89.06 121 LEU A C 1
ATOM 986 O O . LEU A 1 121 ? -5.729 0.888 -22.185 1.00 89.06 121 LEU A O 1
ATOM 990 N N . GLY A 1 122 ? -7.154 -0.866 -21.961 1.00 71.00 122 GLY A N 1
ATOM 991 C CA . GLY A 1 122 ? -6.353 -1.888 -22.648 1.00 71.00 122 GLY A CA 1
ATOM 992 C C . GLY A 1 122 ? -6.298 -1.687 -24.155 1.00 71.00 122 GLY A C 1
ATOM 993 O O . GLY A 1 122 ? -5.235 -2.021 -24.722 1.00 71.00 122 GLY A O 1
#

Foldseek 3Di:
DVVVVVVVVVCVVVVVPPPVPPDPPVVVVVVVVVVPDDFPLNVLVVVLVVVLVVLQAQCCHPPDPPRRGCCVVVVVQDSVNSVVVSVVVQQPDARPPPPRPHTSDDPVNVVPDPVVVVVVVD

Secondary structure (DSSP, 8-state):
-HHHHHHHHHHHHHHTT-------HHHHHHHHHHT-SPPHHHHHHHHHHHHHHHHHHHSS--SSTT---GGGT-TT--HHHHHHHHHHHHHHSBPSSS-TT-BSS-HHHHHTS-HHHHHHH-

Sequence (122 aa):
WLFFVLFMTANAVFSKGRAEFDLPADIFKQRYKALGKVSIEQIIVLVAVIIMILLWFTRLGFGTTWFSGWSEYLPDANYGTVAIFVSVTLFIIPAPCTNYKKSILDWDDLVIFPWDIILLLG

InterPro domains:
  IPR001898 Solute carrier family 13 [PF00939] (15-122)